Protein AF-A0A3N5TAU7-F1 (afdb_monomer_lite)

Foldseek 3Di:
DDPVVVVVCVVLVLDDFDADPVPRDTDDDPVRVVSVVVVVVVVVVVQDSQLSVQLVVCVVVVNPPCSVVSQQDDDPPDPDDDPSSNVVVVVVVVVVVVVVVVVVVVVVVVVVVVVVVD

Secondary stru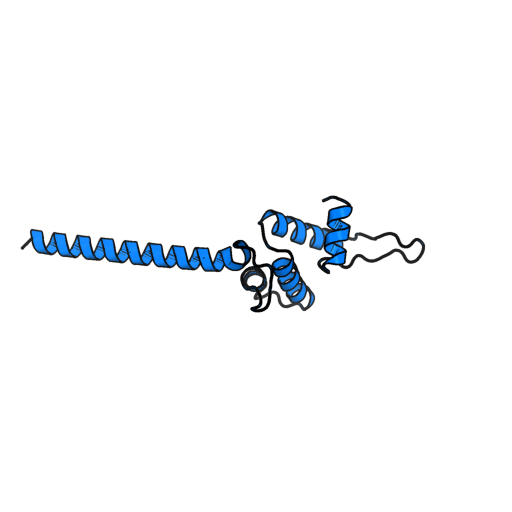cture (DSSP, 8-state):
--HHHHHHHHHTTS----B-TTT-PBP--HHHHHHHHHHHHHHHTT--HHHHHHHHHHHHTT--TTHHHHHH---TT-S---GGGGHHHHHHHHHHHHHHHHHHHHHHHHHHHHHH--

pLDDT: mean 86.2, std 11.36, range [50.22, 96.19]

Structure (mmCIF, N/CA/C/O backbone):
data_AF-A0A3N5TAU7-F1
#
_entry.id   AF-A0A3N5TAU7-F1
#
loop_
_atom_site.group_PDB
_atom_site.id
_atom_site.type_symbol
_atom_site.label_atom_id
_atom_site.label_alt_id
_atom_site.label_comp_id
_atom_site.label_asym_id
_atom_site.label_entity_id
_atom_site.label_seq_id
_atom_site.pdbx_PDB_ins_code
_atom_site.Cartn_x
_atom_site.Cartn_y
_atom_site.Cartn_z
_atom_site.occupancy
_atom_site.B_iso_or_equiv
_atom_site.auth_seq_id
_atom_site.auth_comp_id
_atom_site.auth_asym_id
_atom_site.auth_atom_id
_atom_site.pdbx_PDB_model_num
ATOM 1 N N . VAL A 1 1 ? 6.819 13.765 -5.208 1.00 82.31 1 VAL A N 1
ATOM 2 C CA . VAL A 1 1 ? 7.669 12.559 -5.268 1.00 82.31 1 VAL A CA 1
ATOM 3 C C . VAL A 1 1 ? 9.022 13.017 -5.749 1.00 82.31 1 VAL A C 1
ATOM 5 O O . VAL A 1 1 ? 9.073 13.601 -6.824 1.00 82.31 1 VAL A O 1
ATOM 8 N N . SER A 1 2 ? 10.051 12.886 -4.918 1.00 90.38 2 SER A N 1
ATOM 9 C CA . SER A 1 2 ? 11.426 13.242 -5.278 1.00 90.38 2 SER A CA 1
ATOM 10 C C . SER A 1 2 ? 12.130 12.085 -5.994 1.00 90.38 2 SER A C 1
ATOM 12 O O . SER A 1 2 ? 11.665 10.945 -5.964 1.00 90.38 2 SER A O 1
ATOM 14 N N . ILE A 1 3 ? 13.280 12.369 -6.610 1.00 89.56 3 ILE A N 1
ATOM 15 C CA . ILE A 1 3 ? 14.135 11.347 -7.237 1.00 89.56 3 ILE A CA 1
ATOM 16 C C . ILE A 1 3 ? 14.598 10.312 -6.203 1.00 89.56 3 ILE A C 1
ATOM 18 O O . ILE A 1 3 ? 14.603 9.117 -6.492 1.00 89.56 3 ILE A O 1
ATOM 22 N N . ASP A 1 4 ? 14.932 10.746 -4.988 1.00 90.50 4 ASP A N 1
ATOM 23 C CA . ASP A 1 4 ? 15.345 9.833 -3.920 1.00 90.50 4 ASP A CA 1
ATOM 24 C C . ASP A 1 4 ? 14.198 8.939 -3.448 1.00 90.50 4 ASP A C 1
ATOM 26 O O . ASP A 1 4 ? 14.426 7.769 -3.153 1.00 90.50 4 ASP A O 1
ATOM 30 N N . GLN A 1 5 ? 12.955 9.435 -3.464 1.00 90.12 5 GLN A N 1
ATOM 31 C CA . GLN A 1 5 ? 11.783 8.595 -3.207 1.00 90.12 5 GLN A CA 1
ATOM 32 C C . GLN A 1 5 ? 11.619 7.519 -4.282 1.00 90.12 5 GLN A C 1
ATOM 34 O O . GLN A 1 5 ? 11.411 6.363 -3.934 1.00 90.12 5 GLN A O 1
ATOM 39 N N . LEU A 1 6 ? 11.779 7.863 -5.565 1.00 91.50 6 LEU A N 1
ATOM 40 C CA . LEU A 1 6 ? 11.719 6.884 -6.660 1.00 91.50 6 LEU A CA 1
ATOM 41 C C . LEU A 1 6 ? 12.813 5.821 -6.524 1.00 91.50 6 LEU A C 1
ATOM 43 O O . LEU A 1 6 ? 12.533 4.630 -6.605 1.00 91.50 6 LEU A O 1
ATOM 47 N N . ARG A 1 7 ? 14.050 6.241 -6.235 1.00 88.81 7 ARG A N 1
ATOM 48 C CA . ARG A 1 7 ? 15.170 5.323 -5.978 1.00 88.81 7 ARG A CA 1
ATOM 49 C C . ARG A 1 7 ? 14.906 4.421 -4.776 1.00 88.81 7 ARG A C 1
ATOM 51 O O . ARG A 1 7 ? 15.247 3.245 -4.818 1.00 88.81 7 ARG A O 1
ATOM 58 N N . ASN A 1 8 ? 14.321 4.962 -3.710 1.00 89.75 8 ASN A N 1
ATOM 59 C CA . ASN A 1 8 ? 13.947 4.177 -2.542 1.00 89.75 8 ASN A CA 1
ATOM 60 C C . ASN A 1 8 ? 12.862 3.148 -2.881 1.00 89.75 8 ASN A C 1
ATOM 62 O O . ASN A 1 8 ? 12.938 2.013 -2.430 1.00 89.75 8 ASN A O 1
ATOM 66 N N . TRP A 1 9 ? 11.866 3.520 -3.682 1.00 92.81 9 TRP A N 1
ATOM 67 C CA . TRP A 1 9 ? 10.789 2.611 -4.076 1.00 92.81 9 TRP A CA 1
ATOM 68 C C . TRP A 1 9 ? 11.279 1.484 -4.983 1.00 92.81 9 TRP A C 1
ATOM 70 O O . TRP A 1 9 ? 10.899 0.341 -4.755 1.00 92.81 9 TRP A O 1
ATOM 80 N N . GLU A 1 10 ? 12.185 1.770 -5.919 1.00 90.81 10 GLU A N 1
ATOM 81 C CA . GLU A 1 10 ? 12.857 0.731 -6.712 1.00 90.81 10 GLU A CA 1
ATOM 82 C C . GLU A 1 10 ? 13.706 -0.203 -5.843 1.00 90.81 10 GLU A C 1
ATOM 84 O O . GLU A 1 10 ? 13.621 -1.416 -5.982 1.00 90.81 10 GLU A O 1
ATOM 89 N N . ARG A 1 11 ? 14.497 0.337 -4.902 1.00 89.25 11 ARG A N 1
ATOM 90 C CA . ARG A 1 11 ? 15.329 -0.482 -3.995 1.00 89.25 11 ARG A CA 1
ATOM 91 C C . ARG A 1 11 ? 14.518 -1.431 -3.114 1.00 89.25 11 ARG A C 1
ATOM 93 O O . ARG A 1 11 ? 15.025 -2.478 -2.741 1.00 89.25 11 ARG A O 1
ATOM 100 N N . ASN A 1 12 ? 13.294 -1.044 -2.772 1.00 87.81 12 ASN A N 1
ATOM 101 C CA . ASN A 1 12 ? 12.370 -1.837 -1.964 1.00 87.81 12 ASN A CA 1
ATOM 102 C C . ASN A 1 12 ? 11.381 -2.643 -2.828 1.00 87.81 12 ASN A C 1
ATOM 104 O O . ASN A 1 12 ? 10.345 -3.068 -2.326 1.00 87.81 12 ASN A O 1
ATOM 108 N N . ASN A 1 13 ? 11.666 -2.818 -4.125 1.00 90.06 13 ASN A N 1
ATOM 109 C CA . ASN A 1 13 ? 10.874 -3.612 -5.071 1.00 90.06 13 ASN A CA 1
ATOM 110 C C . ASN A 1 13 ? 9.406 -3.176 -5.232 1.00 90.06 13 ASN A C 1
ATOM 112 O O . ASN A 1 13 ? 8.580 -3.936 -5.727 1.00 90.06 13 ASN A O 1
ATOM 116 N N . LEU A 1 14 ? 9.057 -1.937 -4.870 1.00 92.94 14 LEU A N 1
ATOM 117 C CA . LEU A 1 14 ? 7.704 -1.432 -5.120 1.00 92.94 14 LEU A CA 1
ATOM 118 C C . LEU A 1 14 ? 7.477 -1.063 -6.579 1.00 92.94 14 LEU A C 1
ATOM 120 O O . LEU A 1 14 ? 6.333 -0.961 -7.003 1.00 92.94 14 LEU A O 1
ATOM 124 N N . LEU A 1 15 ? 8.534 -0.801 -7.339 1.00 93.19 15 LEU A N 1
ATOM 125 C CA . LEU A 1 15 ? 8.455 -0.414 -8.738 1.00 93.19 15 LEU A CA 1
ATOM 126 C C . LEU A 1 15 ? 9.648 -1.000 -9.476 1.00 93.19 15 LEU A C 1
ATOM 128 O O . LEU A 1 15 ? 10.788 -0.768 -9.080 1.00 93.19 15 LEU A O 1
ATOM 132 N N . GLU A 1 16 ? 9.376 -1.688 -10.574 1.00 90.81 16 GLU A N 1
ATOM 133 C CA . GLU A 1 16 ? 10.384 -2.027 -11.564 1.00 90.81 16 GLU A CA 1
ATOM 134 C C . GLU A 1 16 ? 10.214 -1.072 -12.743 1.00 90.81 16 GLU A C 1
ATOM 136 O O . GLU A 1 16 ? 9.180 -1.070 -13.405 1.00 90.81 16 GLU A O 1
ATOM 141 N N . THR A 1 17 ? 11.196 -0.193 -12.950 1.00 90.50 17 THR A N 1
ATOM 142 C CA . THR A 1 17 ? 11.136 0.803 -14.023 1.00 90.50 17 THR A CA 1
ATOM 143 C C . THR A 1 17 ? 11.931 0.302 -15.229 1.00 90.50 17 THR A C 1
ATOM 145 O O . THR A 1 17 ? 13.146 0.094 -15.091 1.00 90.50 17 THR A O 1
ATOM 148 N N . PRO A 1 18 ? 11.311 0.171 -16.416 1.00 92.31 18 PRO A N 1
ATOM 149 C CA . PRO A 1 18 ? 12.028 -0.146 -17.643 1.00 92.31 18 PRO A CA 1
ATOM 150 C C . PRO A 1 18 ? 13.146 0.863 -17.913 1.00 92.31 18 PRO A C 1
ATOM 152 O O . PRO A 1 18 ? 13.067 2.039 -17.538 1.00 92.31 18 PRO A O 1
ATOM 155 N N . ARG A 1 19 ? 14.207 0.414 -18.583 1.00 93.69 19 ARG A N 1
ATOM 156 C CA . ARG A 1 19 ? 15.331 1.276 -18.958 1.00 93.69 19 ARG A CA 1
ATOM 157 C C . ARG A 1 19 ? 15.522 1.299 -20.457 1.00 93.69 19 ARG A C 1
ATOM 159 O O . ARG A 1 19 ? 15.421 0.269 -21.116 1.00 93.69 19 ARG A O 1
ATOM 166 N N . ASP A 1 20 ? 15.833 2.479 -20.970 1.00 93.12 20 ASP A N 1
ATOM 167 C CA . ASP A 1 20 ? 16.219 2.653 -22.361 1.00 93.12 20 ASP A CA 1
ATOM 168 C C . ASP A 1 20 ? 17.544 1.906 -22.611 1.00 93.12 20 ASP A C 1
ATOM 170 O O . ASP A 1 20 ? 18.543 2.199 -21.947 1.00 93.12 20 ASP A O 1
ATOM 174 N N . PRO A 1 21 ? 17.587 0.941 -23.546 1.00 93.56 21 PRO A N 1
ATOM 175 C CA . PRO A 1 21 ? 18.790 0.157 -23.809 1.00 93.56 21 PRO A CA 1
ATOM 176 C C . PRO A 1 21 ? 19.932 0.982 -24.423 1.00 93.56 21 PRO A C 1
ATOM 178 O O . PRO A 1 21 ? 21.080 0.548 -24.374 1.00 93.56 21 PRO A O 1
ATOM 181 N N . SER A 1 22 ? 19.649 2.160 -24.989 1.00 94.94 22 SER A N 1
ATOM 182 C CA . SER A 1 22 ? 20.649 3.016 -25.639 1.00 94.94 22 SER A CA 1
ATOM 183 C C . SER A 1 22 ? 21.454 3.876 -24.661 1.00 94.94 22 SER A C 1
ATOM 185 O O . SER A 1 22 ? 22.630 4.144 -24.898 1.00 94.94 22 SER A O 1
ATOM 187 N N . ASN A 1 23 ? 20.836 4.319 -23.563 1.00 94.25 23 ASN A N 1
ATOM 188 C CA . ASN A 1 23 ? 21.427 5.292 -22.634 1.00 94.25 23 ASN A CA 1
ATOM 189 C C . ASN A 1 23 ? 21.243 4.927 -21.146 1.00 94.25 23 ASN A C 1
ATOM 191 O O . ASN A 1 23 ? 21.818 5.578 -20.274 1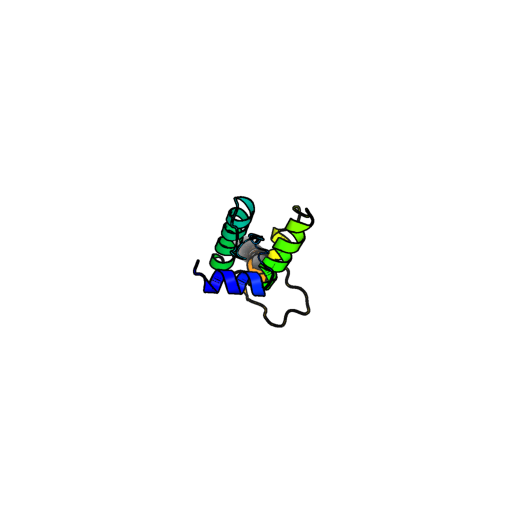.00 94.25 23 ASN A O 1
ATOM 195 N N . GLY A 1 24 ? 20.467 3.886 -20.836 1.00 91.94 24 GLY A N 1
ATOM 196 C CA . GLY A 1 24 ? 20.242 3.386 -19.481 1.00 91.94 24 GLY A CA 1
ATOM 197 C C . GLY A 1 24 ? 19.323 4.248 -18.608 1.00 91.94 24 GLY A C 1
ATOM 198 O O . GLY A 1 24 ? 19.191 3.954 -17.412 1.00 91.94 24 GLY A O 1
ATOM 199 N N . TYR A 1 25 ? 18.696 5.297 -19.154 1.00 91.94 25 TYR A N 1
ATOM 200 C CA . TYR A 1 25 ? 17.737 6.119 -18.418 1.00 91.94 25 TYR A CA 1
ATOM 201 C C . TYR A 1 25 ? 16.439 5.360 -18.143 1.00 91.94 25 TYR A C 1
ATOM 203 O O . TYR A 1 25 ? 16.036 4.466 -18.882 1.00 91.94 25 TYR A O 1
ATOM 211 N N . ARG A 1 26 ? 15.779 5.736 -17.045 1.00 91.56 26 ARG A N 1
ATOM 212 C CA . ARG A 1 26 ? 14.473 5.199 -16.651 1.00 91.56 26 ARG A CA 1
ATOM 213 C C . ARG A 1 26 ? 13.389 5.691 -17.602 1.00 91.56 26 ARG A C 1
ATOM 215 O O . ARG A 1 26 ? 13.298 6.894 -17.847 1.00 91.56 26 ARG A O 1
ATOM 222 N N . LEU A 1 27 ? 12.549 4.775 -18.057 1.00 93.31 27 LEU A N 1
ATOM 223 C CA . LEU A 1 27 ? 11.373 5.050 -18.868 1.00 93.31 27 LEU A CA 1
ATOM 224 C C . LEU A 1 27 ? 10.129 4.936 -17.989 1.00 93.31 27 LEU A C 1
ATOM 226 O O . LEU A 1 27 ? 9.919 3.921 -17.338 1.00 93.31 27 LEU A O 1
ATOM 230 N N . TYR A 1 28 ? 9.314 5.988 -17.971 1.00 91.81 28 TYR A N 1
ATOM 231 C CA . TYR A 1 28 ? 8.042 5.999 -17.254 1.00 91.81 28 TYR A CA 1
ATOM 232 C C . TYR A 1 28 ? 6.908 6.107 -18.267 1.00 91.81 28 TYR A C 1
ATOM 234 O O . TYR A 1 28 ? 6.659 7.186 -18.812 1.00 91.81 28 TYR A O 1
ATOM 242 N N . GLY A 1 29 ? 6.249 4.986 -18.531 1.00 93.62 29 GLY A N 1
ATOM 243 C CA . GLY A 1 29 ? 5.029 4.909 -19.313 1.00 93.62 29 GLY A CA 1
ATOM 244 C C . GLY A 1 29 ? 3.774 5.055 -18.444 1.00 93.62 29 GLY A C 1
ATOM 245 O O . GLY A 1 29 ? 3.850 5.325 -17.240 1.00 93.62 29 GLY A O 1
ATOM 246 N N . PRO A 1 30 ? 2.584 4.910 -19.051 1.00 95.38 30 PRO A N 1
ATOM 247 C CA . PRO A 1 30 ? 1.311 5.002 -18.339 1.00 95.38 30 PRO A CA 1
ATOM 248 C C . PRO A 1 30 ? 1.200 4.040 -17.148 1.00 95.38 30 PRO A C 1
ATOM 250 O O . PRO A 1 30 ? 0.682 4.441 -16.103 1.00 95.38 30 PRO A O 1
ATOM 253 N N . ASP A 1 31 ? 1.731 2.824 -17.277 1.00 92.81 31 ASP A N 1
ATOM 254 C CA . ASP A 1 31 ? 1.652 1.783 -16.248 1.00 92.81 31 ASP A CA 1
ATOM 255 C C . ASP A 1 31 ? 2.526 2.128 -15.037 1.00 92.81 31 ASP A C 1
ATOM 257 O O . ASP A 1 31 ? 2.048 2.106 -13.896 1.00 92.81 31 ASP A O 1
ATOM 261 N N . GLU A 1 32 ? 3.766 2.577 -15.262 1.00 93.75 32 GLU A N 1
ATOM 262 C CA . GLU A 1 32 ? 4.644 3.030 -14.180 1.00 93.75 32 GLU A CA 1
ATOM 263 C C . GLU A 1 32 ? 4.057 4.259 -13.481 1.00 93.75 32 GLU A C 1
ATOM 265 O O . GLU A 1 32 ? 4.068 4.345 -12.251 1.00 93.75 32 GLU A O 1
ATOM 270 N N . ILE A 1 33 ? 3.491 5.209 -14.236 1.00 94.88 33 ILE A N 1
ATOM 271 C CA . ILE A 1 33 ? 2.818 6.382 -13.660 1.00 94.88 33 ILE A CA 1
ATOM 272 C C . ILE A 1 33 ? 1.589 5.966 -12.838 1.00 94.88 33 ILE A C 1
ATOM 274 O O . ILE A 1 33 ? 1.366 6.516 -11.753 1.00 94.88 33 ILE A O 1
ATOM 278 N N . GLY A 1 34 ? 0.805 4.997 -13.311 1.00 95.00 34 GLY A N 1
ATOM 279 C CA . GLY A 1 34 ? -0.325 4.422 -12.583 1.00 95.00 34 GLY A CA 1
ATOM 280 C C . GLY A 1 34 ? 0.110 3.815 -11.251 1.00 95.00 34 GLY A C 1
ATOM 281 O O . GLY A 1 34 ? -0.383 4.218 -10.191 1.00 95.00 34 GLY A O 1
ATOM 282 N N . ARG A 1 35 ? 1.113 2.935 -11.283 1.00 95.38 35 ARG A N 1
ATOM 283 C CA . ARG A 1 35 ? 1.690 2.301 -10.089 1.00 95.38 35 ARG A CA 1
ATOM 284 C C . ARG A 1 35 ? 2.263 3.327 -9.109 1.00 95.38 35 ARG A C 1
ATOM 286 O O . ARG A 1 35 ? 1.971 3.280 -7.913 1.00 95.38 35 ARG A O 1
ATOM 293 N N . LEU A 1 36 ? 2.984 4.334 -9.606 1.00 95.25 36 LEU A N 1
ATOM 294 C CA . LEU A 1 36 ? 3.517 5.440 -8.801 1.00 95.25 36 LEU A CA 1
ATOM 295 C C . LEU A 1 36 ? 2.424 6.247 -8.088 1.00 95.25 36 LEU A C 1
ATOM 297 O O . LEU A 1 36 ? 2.648 6.737 -6.976 1.00 95.25 36 LEU A O 1
ATOM 301 N N . ARG A 1 37 ? 1.248 6.417 -8.706 1.00 95.69 37 ARG A N 1
ATOM 302 C CA . ARG A 1 37 ? 0.100 7.079 -8.064 1.00 95.69 37 ARG A CA 1
ATOM 303 C C . ARG A 1 37 ? -0.453 6.239 -6.917 1.00 95.69 37 ARG A C 1
ATOM 305 O O . ARG A 1 37 ? -0.711 6.808 -5.857 1.00 95.69 37 ARG A O 1
ATOM 312 N N . VAL A 1 38 ? -0.573 4.924 -7.103 1.00 95.00 38 VAL A N 1
ATOM 313 C CA . VAL A 1 38 ? -1.031 3.988 -6.062 1.00 95.00 38 VAL A CA 1
ATOM 314 C C . VAL A 1 38 ? -0.075 3.995 -4.869 1.00 95.00 38 VAL A C 1
ATOM 316 O O . VAL A 1 38 ? -0.506 4.279 -3.752 1.00 95.00 38 VAL A O 1
ATOM 319 N N . ILE A 1 39 ? 1.230 3.809 -5.102 1.00 94.81 39 ILE A N 1
ATOM 320 C CA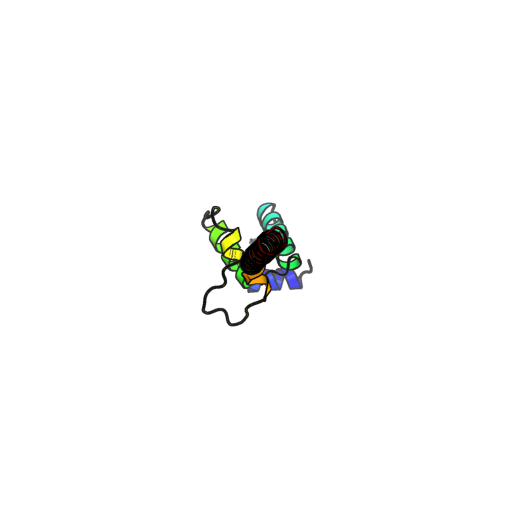 . ILE A 1 39 ? 2.255 3.842 -4.042 1.00 94.81 39 ILE A CA 1
ATOM 321 C C . ILE A 1 39 ? 2.200 5.170 -3.282 1.00 94.81 39 ILE A C 1
ATOM 323 O O . ILE A 1 39 ? 2.138 5.199 -2.053 1.00 94.81 39 ILE A O 1
ATOM 327 N N . ARG A 1 40 ? 2.165 6.296 -4.009 1.00 94.56 40 ARG A N 1
ATOM 328 C CA . ARG A 1 40 ? 2.090 7.631 -3.399 1.00 94.56 40 ARG A CA 1
ATOM 329 C C . ARG A 1 40 ? 0.855 7.784 -2.511 1.00 94.56 40 ARG A C 1
ATOM 331 O O . ARG A 1 40 ? 0.963 8.393 -1.448 1.00 94.56 40 ARG A O 1
ATOM 338 N N . MET A 1 41 ? -0.303 7.306 -2.960 1.00 95.25 41 MET A N 1
ATOM 339 C CA . MET A 1 41 ? -1.549 7.392 -2.202 1.00 95.25 41 MET A CA 1
ATOM 340 C C . MET A 1 41 ? -1.448 6.592 -0.901 1.00 95.25 41 MET A C 1
ATOM 342 O O . MET A 1 41 ? -1.712 7.145 0.162 1.00 95.25 41 MET A O 1
ATOM 346 N N . LEU A 1 42 ? -0.983 5.345 -0.969 1.00 92.06 42 LEU A N 1
ATOM 347 C CA . LEU A 1 42 ? -0.901 4.459 0.193 1.00 92.06 42 LEU A CA 1
ATOM 348 C C . LEU A 1 42 ? 0.113 4.943 1.235 1.00 92.06 42 LEU A C 1
ATOM 350 O O . LEU A 1 42 ? -0.199 4.970 2.423 1.00 92.06 42 LEU A O 1
ATOM 354 N N . ILE A 1 43 ? 1.278 5.439 0.804 1.00 90.12 43 ILE A N 1
ATOM 355 C CA . ILE A 1 43 ? 2.258 6.037 1.727 1.00 90.12 43 ILE A CA 1
ATOM 356 C C . ILE A 1 43 ? 1.664 7.264 2.434 1.00 90.12 43 ILE A C 1
ATOM 358 O O . ILE A 1 43 ? 1.882 7.470 3.628 1.00 90.12 43 ILE A O 1
ATOM 362 N N . ARG A 1 44 ? 0.881 8.093 1.727 1.00 90.62 44 ARG A N 1
ATOM 363 C CA . ARG A 1 44 ? 0.194 9.244 2.343 1.00 90.62 44 ARG A CA 1
ATOM 364 C C . ARG A 1 44 ? -0.895 8.821 3.324 1.00 90.62 44 ARG A C 1
ATOM 366 O O . ARG A 1 44 ? -1.123 9.536 4.296 1.00 90.62 44 ARG A O 1
ATOM 373 N N . SER A 1 45 ? -1.505 7.665 3.093 1.00 87.88 45 SER A N 1
ATOM 374 C CA . SER A 1 45 ? -2.418 6.995 4.020 1.00 87.88 45 SER A CA 1
ATOM 375 C C . SER A 1 45 ? -1.699 6.239 5.143 1.00 87.88 45 SER A C 1
ATOM 377 O O . SER A 1 45 ? -2.356 5.526 5.890 1.00 87.88 45 SER A O 1
ATOM 379 N N . ARG A 1 46 ? -0.379 6.433 5.299 1.00 86.56 46 ARG A N 1
ATOM 380 C CA . ARG A 1 46 ? 0.452 5.880 6.380 1.00 86.56 46 ARG A CA 1
ATOM 381 C C . ARG A 1 46 ? 0.599 4.354 6.362 1.00 86.56 46 ARG A C 1
ATOM 383 O O . ARG A 1 46 ? 1.037 3.809 7.366 1.00 86.56 46 ARG A O 1
ATOM 390 N N . TYR A 1 47 ? 0.303 3.670 5.258 1.00 86.94 47 TYR A N 1
ATOM 391 C CA . TYR A 1 47 ? 0.648 2.249 5.130 1.00 86.94 47 TYR A CA 1
ATOM 392 C C . TYR A 1 47 ? 2.166 2.060 5.095 1.00 86.94 47 TYR A C 1
ATOM 394 O O . TYR A 1 47 ? 2.882 2.895 4.521 1.00 86.94 47 TYR A O 1
ATOM 402 N N . SER A 1 48 ? 2.654 0.970 5.688 1.00 86.44 48 SER A N 1
ATOM 403 C CA . SER A 1 48 ? 4.072 0.632 5.623 1.00 86.44 48 SER A CA 1
ATOM 404 C C . SER A 1 48 ? 4.485 0.203 4.215 1.00 86.44 48 SER A C 1
ATOM 406 O O . SER A 1 48 ? 3.674 -0.185 3.370 1.00 86.44 48 SER A O 1
ATOM 408 N N . MET A 1 49 ? 5.789 0.275 3.952 1.00 87.75 49 MET A N 1
ATOM 409 C CA . MET A 1 49 ? 6.362 -0.162 2.680 1.00 87.75 49 MET A CA 1
ATOM 410 C C . MET A 1 49 ? 6.083 -1.647 2.414 1.00 87.75 49 MET A C 1
ATOM 412 O O . MET A 1 49 ? 5.819 -2.021 1.274 1.00 87.75 49 MET A O 1
ATOM 416 N N . MET A 1 50 ? 6.098 -2.465 3.470 1.00 86.81 50 MET A N 1
ATOM 417 C CA . MET A 1 50 ? 5.850 -3.904 3.404 1.00 86.81 50 MET A CA 1
ATOM 418 C C . MET A 1 50 ? 4.398 -4.198 3.033 1.00 86.81 50 MET A C 1
ATOM 420 O O . MET A 1 50 ? 4.155 -4.943 2.087 1.00 86.81 50 MET A O 1
ATOM 424 N N . SER A 1 51 ? 3.433 -3.523 3.666 1.00 89.31 51 SER A N 1
ATOM 425 C CA . SER A 1 51 ? 2.011 -3.652 3.318 1.00 89.31 51 SER A CA 1
ATOM 426 C C . SER A 1 51 ? 1.737 -3.289 1.863 1.00 89.31 51 SER A C 1
ATOM 428 O O . SER A 1 51 ? 1.005 -3.988 1.157 1.00 89.31 51 SER A O 1
ATOM 430 N N . ILE A 1 52 ? 2.384 -2.230 1.374 1.00 92.25 52 ILE A N 1
ATOM 431 C CA . ILE A 1 52 ? 2.284 -1.831 -0.031 1.00 92.25 52 ILE A CA 1
ATOM 432 C C . ILE A 1 52 ? 2.922 -2.888 -0.942 1.00 92.25 52 ILE A C 1
ATOM 434 O O . ILE A 1 52 ? 2.315 -3.241 -1.950 1.00 92.25 52 ILE A O 1
ATOM 438 N N . LEU A 1 53 ? 4.098 -3.422 -0.595 1.00 91.81 53 LEU A N 1
ATOM 439 C CA . LEU A 1 53 ? 4.771 -4.471 -1.368 1.00 91.81 53 LEU A CA 1
ATOM 440 C C . LEU A 1 53 ? 3.916 -5.741 -1.463 1.00 91.81 53 LEU A C 1
ATOM 442 O O . LEU A 1 53 ? 3.724 -6.256 -2.562 1.00 91.81 53 LEU A O 1
ATOM 446 N N . ARG A 1 54 ? 3.359 -6.223 -0.345 1.00 90.50 54 ARG A N 1
ATOM 447 C CA . ARG A 1 54 ? 2.483 -7.408 -0.316 1.00 90.50 54 ARG A CA 1
ATOM 448 C C . ARG A 1 54 ? 1.265 -7.222 -1.212 1.00 90.50 54 ARG A C 1
ATOM 450 O O . ARG A 1 54 ? 0.953 -8.097 -2.020 1.00 90.50 54 ARG A O 1
ATOM 457 N N . MET A 1 55 ? 0.598 -6.073 -1.102 1.00 93.62 55 MET A N 1
ATOM 458 C CA . MET A 1 55 ? -0.559 -5.763 -1.940 1.00 93.62 55 MET A CA 1
ATOM 459 C C . MET A 1 55 ? -0.181 -5.705 -3.423 1.00 93.62 55 MET A C 1
ATOM 461 O O . MET A 1 55 ? -0.860 -6.319 -4.245 1.00 93.62 55 MET A O 1
ATOM 465 N N . LEU A 1 56 ? 0.922 -5.035 -3.768 1.00 94.00 56 LEU A N 1
ATOM 466 C CA . LEU A 1 56 ? 1.389 -4.956 -5.152 1.00 94.00 56 LEU A CA 1
ATOM 467 C C . LEU A 1 56 ? 1.789 -6.327 -5.711 1.00 94.00 56 LEU A C 1
ATOM 469 O O . LEU A 1 56 ? 1.422 -6.631 -6.837 1.00 94.00 56 LEU A O 1
ATOM 473 N N . ASN A 1 57 ? 2.434 -7.192 -4.925 1.00 92.31 57 ASN A N 1
ATOM 474 C CA . ASN A 1 57 ? 2.774 -8.553 -5.350 1.00 92.31 57 ASN A CA 1
ATOM 475 C C . ASN A 1 57 ? 1.530 -9.394 -5.676 1.00 92.31 57 ASN A C 1
ATOM 477 O O . ASN A 1 57 ? 1.553 -10.170 -6.630 1.00 92.31 57 ASN A O 1
ATOM 481 N N . LYS A 1 58 ? 0.440 -9.251 -4.907 1.00 92.94 58 LYS A N 1
ATOM 482 C CA . LYS A 1 58 ? -0.844 -9.897 -5.233 1.00 92.94 58 LYS A CA 1
ATOM 483 C C . LYS A 1 58 ? -1.453 -9.323 -6.508 1.00 92.94 58 LYS A C 1
ATOM 485 O O . LYS A 1 58 ? -1.890 -10.080 -7.373 1.00 92.94 58 LYS A O 1
ATOM 490 N N . LEU A 1 59 ? -1.432 -7.997 -6.646 1.00 93.19 59 LEU A N 1
ATOM 491 C CA . LEU A 1 59 ? -1.917 -7.317 -7.845 1.00 93.19 59 LEU A CA 1
ATOM 492 C C . LEU A 1 59 ? -1.159 -7.782 -9.098 1.00 93.19 59 LEU A C 1
ATOM 494 O O . LEU A 1 59 ? -1.791 -8.087 -10.105 1.00 93.19 59 LEU A O 1
ATOM 498 N N . ASP A 1 60 ? 0.165 -7.911 -9.013 1.00 91.88 60 ASP A N 1
ATOM 499 C CA . ASP A 1 60 ? 1.030 -8.344 -10.117 1.00 91.88 60 ASP A CA 1
ATOM 500 C C . ASP A 1 60 ? 0.778 -9.812 -10.521 1.00 91.88 60 ASP A C 1
ATOM 502 O O . ASP A 1 60 ? 1.018 -10.194 -11.665 1.00 91.88 60 ASP A O 1
ATOM 506 N N . ARG A 1 61 ? 0.227 -10.632 -9.614 1.00 93.56 61 ARG A N 1
ATOM 507 C CA . ARG A 1 61 ? -0.240 -12.007 -9.887 1.00 93.56 61 ARG A CA 1
ATOM 508 C C . ARG A 1 61 ? -1.676 -12.074 -10.420 1.00 93.56 61 ARG A C 1
ATOM 510 O O . ARG A 1 61 ? -2.146 -13.159 -10.750 1.00 93.56 61 ARG A O 1
ATOM 517 N N . GLY A 1 62 ? -2.377 -10.941 -10.498 1.00 92.31 62 GLY A N 1
ATOM 518 C CA . GLY A 1 62 ? -3.788 -10.868 -10.890 1.00 92.31 62 GLY A CA 1
ATOM 519 C C . GLY A 1 62 ? -4.777 -11.207 -9.768 1.00 92.31 62 GLY A C 1
ATOM 520 O O . GLY A 1 62 ? -5.969 -11.346 -10.027 1.00 92.31 62 GLY A O 1
ATOM 521 N N . GLU A 1 63 ? -4.318 -11.322 -8.520 1.00 91.69 63 GLU A N 1
ATOM 522 C CA . GLU A 1 63 ? -5.158 -11.639 -7.360 1.00 91.69 63 GLU A CA 1
ATOM 523 C C . GLU A 1 63 ? -5.820 -10.365 -6.801 1.00 91.69 63 GLU A C 1
ATOM 525 O O . GLU A 1 63 ? -5.339 -9.753 -5.844 1.00 91.69 63 GLU A O 1
ATOM 530 N N . THR A 1 64 ? -6.936 -9.932 -7.395 1.00 89.25 64 THR A N 1
ATOM 531 C CA . THR A 1 64 ? -7.581 -8.653 -7.036 1.00 89.25 64 THR A CA 1
ATOM 532 C C . THR A 1 64 ? -8.578 -8.727 -5.878 1.00 89.25 64 THR A C 1
ATOM 534 O O . THR A 1 64 ? -8.904 -7.698 -5.285 1.00 89.25 64 THR A O 1
ATOM 537 N N . ASP A 1 65 ? -9.043 -9.922 -5.515 1.00 86.44 65 ASP A N 1
ATOM 538 C CA . ASP A 1 65 ? -10.183 -10.095 -4.600 1.00 86.44 65 ASP A CA 1
ATOM 539 C C . ASP A 1 65 ? -9.861 -9.738 -3.138 1.00 86.44 65 ASP A C 1
ATOM 541 O O . ASP A 1 65 ? -10.757 -9.449 -2.347 1.00 86.44 65 ASP A O 1
ATOM 545 N N . GLN A 1 66 ? -8.576 -9.730 -2.763 1.00 85.44 66 GLN A N 1
ATOM 546 C CA . GLN A 1 66 ? -8.124 -9.566 -1.372 1.00 85.44 66 GLN A CA 1
ATOM 547 C C . GLN A 1 66 ? -7.034 -8.496 -1.198 1.00 85.44 66 GLN A C 1
ATOM 549 O O . GLN A 1 66 ? -6.281 -8.518 -0.222 1.00 85.44 66 GLN A O 1
ATOM 554 N N . LEU A 1 67 ? -6.943 -7.521 -2.108 1.00 89.06 67 LEU A N 1
ATOM 555 C CA . LEU A 1 67 ? -5.927 -6.458 -2.025 1.00 89.06 67 LEU A CA 1
ATOM 556 C C . LEU A 1 67 ? -6.052 -5.616 -0.747 1.00 89.06 67 LEU A C 1
ATOM 558 O O . LEU A 1 67 ? -5.045 -5.244 -0.150 1.00 89.06 67 LEU A O 1
ATOM 562 N N . ARG A 1 68 ? -7.284 -5.361 -0.284 1.00 87.44 68 ARG A N 1
ATOM 563 C CA . ARG A 1 68 ? -7.534 -4.654 0.985 1.00 87.44 68 ARG A CA 1
ATOM 564 C C . ARG A 1 68 ? -6.988 -5.432 2.180 1.00 87.44 68 ARG A C 1
ATOM 566 O O . ARG A 1 68 ? -6.424 -4.828 3.079 1.00 87.44 68 ARG A O 1
ATOM 573 N N . GLN A 1 69 ? -7.140 -6.754 2.173 1.00 86.12 69 GLN A N 1
ATOM 574 C CA . GLN A 1 69 ? -6.633 -7.606 3.245 1.00 86.12 69 GLN A CA 1
ATOM 575 C C . GLN A 1 69 ? -5.104 -7.665 3.228 1.00 86.12 69 GLN A C 1
ATOM 577 O O . GLN A 1 69 ? -4.484 -7.617 4.278 1.00 86.12 69 GLN A O 1
ATOM 582 N N . ALA A 1 70 ? -4.478 -7.662 2.048 1.00 86.81 70 ALA A N 1
ATOM 583 C CA . ALA A 1 70 ? -3.019 -7.607 1.947 1.00 86.81 70 ALA A CA 1
ATOM 584 C C . ALA A 1 70 ? -2.412 -6.339 2.585 1.00 86.81 70 ALA A C 1
ATOM 586 O O . ALA A 1 70 ? -1.306 -6.398 3.120 1.00 86.81 70 ALA A O 1
ATOM 587 N N . LEU A 1 71 ? -3.144 -5.217 2.564 1.00 87.12 71 LEU A N 1
ATOM 588 C CA . LEU A 1 71 ? -2.746 -3.976 3.241 1.00 87.12 71 LEU A CA 1
ATOM 589 C C . LEU A 1 71 ? -2.922 -4.019 4.766 1.00 87.12 71 LEU A C 1
ATOM 591 O O . LEU A 1 71 ? -2.250 -3.257 5.451 1.00 87.12 71 LEU A O 1
ATOM 595 N N . ASP A 1 72 ? -3.826 -4.863 5.269 1.00 83.25 72 ASP A N 1
ATOM 596 C CA . ASP A 1 72 ? -4.275 -4.899 6.674 1.00 83.25 72 ASP A CA 1
ATOM 597 C C . ASP A 1 72 ? -3.793 -6.147 7.443 1.00 83.25 72 ASP A C 1
ATOM 599 O O . ASP A 1 72 ? -4.137 -6.377 8.601 1.00 83.25 72 ASP A O 1
ATOM 603 N N . THR A 1 73 ? -3.054 -7.025 6.765 1.00 76.25 73 THR A N 1
ATOM 604 C CA . THR A 1 73 ? -2.531 -8.274 7.323 1.00 76.25 73 THR A CA 1
ATOM 605 C C . THR A 1 73 ? -1.018 -8.323 7.095 1.00 76.25 73 THR A C 1
ATOM 607 O O . THR A 1 73 ? -0.580 -8.718 6.008 1.00 76.25 73 THR A O 1
ATOM 610 N N . PRO A 1 74 ? -0.207 -7.863 8.062 1.00 69.31 74 PRO A N 1
ATOM 611 C CA . PRO A 1 74 ? 1.225 -8.109 8.083 1.00 69.31 74 PRO A CA 1
ATOM 612 C C . PRO A 1 74 ? 1.510 -9.597 8.271 1.00 69.31 74 PRO A C 1
ATOM 614 O O . PRO A 1 74 ? 0.760 -10.320 8.931 1.00 69.31 74 PRO A O 1
ATOM 617 N N . GLU A 1 75 ? 2.583 -10.066 7.642 1.00 65.88 75 GLU A N 1
ATOM 618 C CA . GLU A 1 75 ? 3.077 -11.423 7.857 1.00 65.88 75 GLU A CA 1
ATOM 619 C C . GLU A 1 75 ? 3.720 -11.514 9.249 1.00 65.88 75 GLU A C 1
ATOM 621 O O . GLU A 1 75 ? 4.276 -10.539 9.754 1.00 65.88 75 GLU A O 1
ATOM 626 N N . SER A 1 76 ? 3.637 -12.681 9.897 1.00 58.22 76 SER A N 1
ATOM 627 C CA . SER A 1 76 ? 4.038 -12.861 11.303 1.00 58.22 76 SER A CA 1
ATOM 628 C C . SER A 1 76 ? 5.530 -12.633 11.588 1.00 58.22 76 SER A C 1
ATOM 630 O O . SER A 1 76 ? 5.923 -12.639 12.750 1.00 58.22 76 SER A O 1
ATOM 632 N N . GLU A 1 77 ? 6.355 -12.463 10.552 1.00 56.53 77 GLU A N 1
ATOM 633 C CA . GLU A 1 77 ? 7.813 -12.293 10.631 1.00 56.53 77 GLU A CA 1
ATOM 634 C C . GLU A 1 77 ? 8.279 -10.855 10.312 1.00 56.53 77 GLU A C 1
ATOM 636 O O . GLU A 1 77 ? 9.474 -10.609 10.162 1.00 56.53 77 GLU A O 1
ATOM 641 N N . GLU A 1 78 ? 7.372 -9.876 10.193 1.00 60.78 78 GLU A N 1
ATOM 642 C CA . GLU A 1 78 ? 7.760 -8.492 9.892 1.00 60.78 78 GLU A CA 1
ATOM 643 C C . GLU A 1 78 ? 8.284 -7.740 11.129 1.00 60.78 78 GLU A C 1
ATOM 645 O O . GLU A 1 78 ? 7.522 -7.292 11.983 1.00 60.78 78 GLU A O 1
ATOM 650 N N . ASP A 1 79 ? 9.603 -7.519 11.181 1.00 51.06 79 ASP A N 1
ATOM 651 C CA . ASP A 1 79 ? 10.306 -6.795 12.259 1.00 51.06 79 ASP 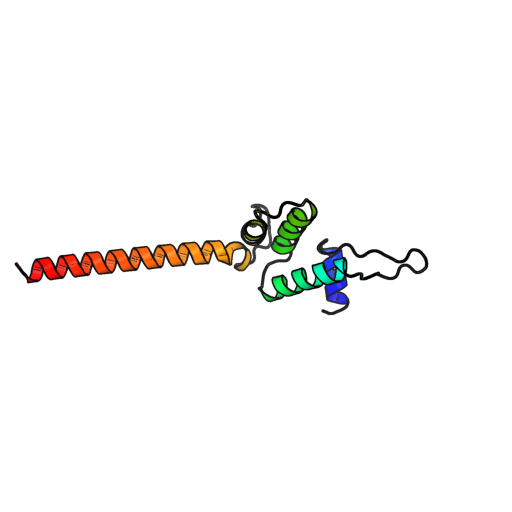A CA 1
ATOM 652 C C . ASP A 1 79 ? 9.896 -5.309 12.416 1.00 51.06 79 ASP A C 1
ATOM 654 O O . ASP A 1 79 ? 10.246 -4.658 13.403 1.00 51.06 79 ASP A O 1
ATOM 658 N N . ALA A 1 80 ? 9.169 -4.740 11.445 1.00 54.38 80 ALA A N 1
ATOM 659 C CA . ALA A 1 80 ? 8.786 -3.327 11.401 1.00 54.38 80 ALA A CA 1
ATOM 660 C C . ALA A 1 80 ? 7.281 -3.146 11.134 1.00 54.38 80 ALA A C 1
ATOM 662 O O . ALA A 1 80 ? 6.870 -2.702 10.062 1.00 54.38 80 ALA A O 1
ATOM 663 N N . LEU A 1 81 ? 6.467 -3.466 12.138 1.00 55.12 81 LEU A N 1
ATOM 664 C CA . LEU A 1 81 ? 5.019 -3.246 12.134 1.00 55.12 81 LEU A CA 1
ATOM 665 C C . LEU A 1 81 ? 4.697 -1.761 12.358 1.00 55.12 81 LEU A C 1
ATOM 667 O O . LEU A 1 81 ? 5.037 -1.192 13.401 1.00 55.12 81 LEU A O 1
ATOM 671 N N . TYR A 1 82 ? 4.000 -1.121 11.417 1.00 61.69 82 TYR A N 1
ATOM 672 C CA . TYR A 1 82 ? 3.341 0.156 11.695 1.00 61.69 82 TYR A CA 1
ATOM 673 C C . TYR A 1 82 ? 1.931 -0.111 12.236 1.00 61.69 82 TYR A C 1
ATOM 675 O O . TYR A 1 82 ? 1.226 -0.979 11.741 1.00 61.69 82 TYR A O 1
ATOM 683 N N . VAL A 1 83 ? 1.475 0.679 13.219 1.00 58.50 83 VAL A N 1
ATOM 684 C CA . VAL A 1 83 ? 0.113 0.577 13.808 1.00 58.50 83 VAL A CA 1
ATOM 685 C C . VAL A 1 83 ? -0.993 0.604 12.740 1.00 58.50 83 VA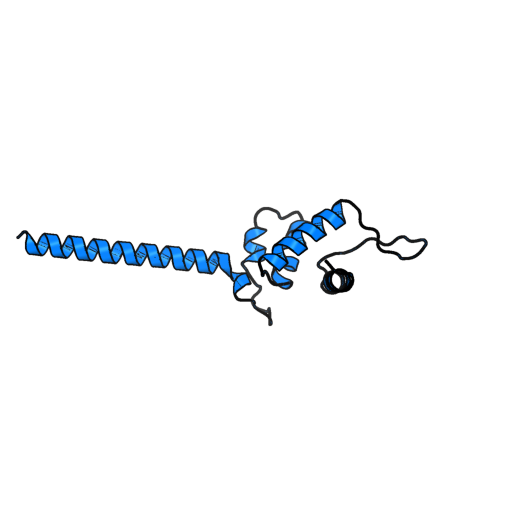L A C 1
ATOM 687 O O . VAL A 1 83 ? -2.073 0.052 12.917 1.00 58.50 83 VAL A O 1
ATOM 690 N N . THR A 1 84 ? -0.722 1.250 11.611 1.00 62.31 84 THR A N 1
ATOM 691 C CA . THR A 1 84 ? -1.629 1.376 10.471 1.00 62.31 84 THR A CA 1
ATOM 692 C C . THR A 1 84 ? -1.739 0.125 9.604 1.00 62.31 84 THR A C 1
ATOM 694 O O . THR A 1 84 ? -2.670 0.047 8.808 1.00 62.31 84 THR A O 1
ATOM 697 N N . ASP A 1 85 ? -0.856 -0.858 9.774 1.00 69.50 85 ASP A N 1
ATOM 698 C CA . ASP A 1 85 ? -0.894 -2.128 9.039 1.00 69.50 85 ASP A CA 1
ATOM 699 C C . ASP A 1 85 ? -2.015 -3.063 9.527 1.00 69.50 85 ASP A C 1
ATOM 701 O O . ASP A 1 85 ? -2.244 -4.092 8.911 1.00 69.50 85 ASP A O 1
ATOM 705 N N . HIS A 1 86 ? -2.741 -2.684 10.587 1.00 72.31 86 HIS A N 1
ATOM 706 C CA . HIS A 1 86 ? -3.959 -3.348 11.074 1.00 72.31 86 HIS A CA 1
ATOM 707 C C . HIS A 1 86 ? -5.145 -2.386 11.218 1.00 72.31 86 HIS A C 1
ATOM 709 O O . HIS A 1 86 ? -6.117 -2.684 11.912 1.00 72.31 86 HIS A O 1
ATOM 715 N N . TRP A 1 87 ? -5.062 -1.188 10.631 1.00 76.62 87 TRP A N 1
ATOM 716 C CA . TRP A 1 87 ? -6.004 -0.105 10.918 1.00 76.62 87 TRP A CA 1
ATOM 717 C C . TRP A 1 87 ? -7.466 -0.493 10.676 1.00 76.62 87 TRP A C 1
ATOM 719 O O . TRP A 1 87 ? -8.347 -0.079 11.427 1.00 76.62 87 TRP A O 1
ATOM 729 N N . LEU A 1 88 ? -7.743 -1.285 9.638 1.00 78.38 88 LEU A N 1
ATOM 730 C CA . LEU A 1 88 ? -9.109 -1.670 9.290 1.00 78.38 88 LEU A CA 1
ATOM 731 C C . LEU A 1 88 ? -9.631 -2.744 10.244 1.00 78.38 88 LEU A C 1
ATOM 733 O O . LEU A 1 88 ? -10.791 -2.665 10.650 1.00 78.38 88 LEU A O 1
ATOM 737 N N . THR A 1 89 ? -8.778 -3.692 10.630 1.00 82.19 89 THR A N 1
ATOM 738 C CA . THR A 1 89 ? -9.077 -4.679 11.673 1.00 82.19 89 THR A CA 1
ATOM 739 C C . THR A 1 89 ? -9.347 -3.985 13.008 1.00 82.19 89 THR A C 1
ATOM 741 O O . THR A 1 89 ? -10.422 -4.160 13.578 1.00 82.19 89 THR A O 1
ATOM 744 N N . THR A 1 90 ? -8.444 -3.112 13.465 1.00 83.06 90 THR A N 1
ATOM 745 C CA . THR A 1 90 ? -8.588 -2.392 14.740 1.00 83.06 90 THR A CA 1
ATOM 746 C C . THR A 1 90 ? -9.838 -1.514 14.770 1.00 83.06 90 THR A C 1
ATOM 748 O O . THR A 1 90 ? -10.545 -1.484 15.775 1.00 83.06 90 THR A O 1
ATOM 751 N N . LEU A 1 91 ? -10.154 -0.809 13.678 1.00 85.44 91 LEU A N 1
ATOM 752 C CA . LEU A 1 91 ? -11.388 -0.024 13.601 1.00 85.44 91 LEU A CA 1
ATOM 753 C C . LEU A 1 91 ? -12.641 -0.901 13.691 1.00 85.44 91 LEU A C 1
ATOM 755 O O . LEU A 1 91 ? -13.578 -0.527 14.393 1.00 85.44 91 LEU A O 1
ATOM 759 N N . GLY A 1 92 ? -12.655 -2.055 13.021 1.00 85.56 92 GLY A N 1
ATOM 760 C CA . GLY A 1 92 ? -13.782 -2.987 13.089 1.00 85.56 92 GLY A CA 1
ATOM 761 C C . GLY A 1 92 ? -13.974 -3.581 14.487 1.00 85.56 92 GLY A C 1
ATOM 762 O O . GLY A 1 92 ? -15.101 -3.701 14.964 1.00 85.56 92 GLY A O 1
ATOM 763 N N . GLU A 1 93 ? -12.881 -3.903 15.179 1.00 87.69 93 GLU A N 1
ATOM 764 C CA . GLU A 1 93 ? -12.921 -4.378 16.567 1.00 87.69 93 GLU A CA 1
ATOM 765 C C . GLU A 1 93 ? -13.460 -3.309 17.523 1.00 87.69 93 GLU A C 1
ATOM 767 O O . GLU A 1 93 ? -14.322 -3.600 18.354 1.00 87.69 93 GLU A O 1
ATOM 772 N N . LEU A 1 94 ? -13.001 -2.062 17.381 1.00 89.75 94 LEU A N 1
ATOM 773 C CA . LEU A 1 94 ? -13.482 -0.938 18.186 1.00 89.75 94 LEU A CA 1
ATOM 774 C C . LEU A 1 94 ? -14.958 -0.630 17.924 1.00 89.75 94 LEU A C 1
ATOM 776 O O . LEU A 1 94 ? -15.703 -0.373 18.868 1.00 89.75 94 LEU A O 1
ATOM 780 N N . GLU A 1 95 ? -15.394 -0.675 16.666 1.00 92.81 95 GLU A N 1
ATOM 781 C CA . GLU A 1 95 ? -16.801 -0.509 16.303 1.00 92.81 95 GLU A CA 1
ATOM 782 C C . GLU A 1 95 ? -17.666 -1.595 16.948 1.00 92.81 95 GLU A C 1
ATOM 784 O O . GLU A 1 95 ? -18.711 -1.293 17.529 1.00 92.81 95 GLU A O 1
ATOM 789 N N . LYS A 1 96 ? -17.222 -2.853 16.897 1.00 92.94 96 LYS A N 1
ATOM 790 C CA . LYS A 1 96 ? -17.932 -3.965 17.530 1.00 92.94 96 LYS A CA 1
ATOM 791 C C . LYS A 1 96 ? -18.021 -3.785 19.048 1.00 92.94 96 LYS A C 1
ATOM 793 O O . LYS A 1 96 ? -19.110 -3.890 19.605 1.00 92.94 96 LYS A O 1
ATOM 798 N N . ALA A 1 97 ? -16.910 -3.444 19.700 1.00 92.19 97 ALA A N 1
ATOM 799 C CA . ALA A 1 97 ? -16.880 -3.196 21.140 1.00 92.19 97 ALA A CA 1
ATOM 800 C C . ALA A 1 97 ? -17.795 -2.027 21.549 1.00 92.19 97 ALA A C 1
ATOM 802 O O . ALA A 1 97 ? -18.471 -2.092 22.575 1.00 92.19 97 ALA A O 1
ATOM 803 N N . ALA A 1 98 ? -17.859 -0.963 20.741 1.00 94.56 98 ALA A N 1
ATOM 804 C CA . ALA A 1 98 ? -18.763 0.158 20.985 1.00 94.56 98 ALA A CA 1
ATOM 805 C C . ALA A 1 98 ? -20.241 -0.265 20.918 1.00 94.56 98 ALA A C 1
ATOM 807 O O . ALA A 1 98 ? -21.018 0.128 21.788 1.00 94.56 98 ALA A O 1
ATOM 808 N N . HIS A 1 99 ? -20.623 -1.093 19.940 1.00 96.19 99 HIS A N 1
ATOM 809 C CA . HIS A 1 99 ? -21.986 -1.630 19.844 1.00 96.19 99 HIS A CA 1
ATOM 810 C C . HIS A 1 99 ? -22.349 -2.510 21.048 1.00 96.19 99 HIS A C 1
ATOM 812 O O . HIS A 1 99 ? -23.422 -2.336 21.622 1.00 96.19 99 HIS A O 1
ATOM 818 N N . GLU A 1 100 ? -21.443 -3.392 21.481 1.00 95.00 100 GLU A N 1
ATOM 819 C CA . GLU A 1 100 ? -21.654 -4.247 22.660 1.00 95.00 100 GLU A CA 1
ATOM 820 C C . GLU A 1 100 ? -21.859 -3.419 23.942 1.00 95.00 100 GLU A C 1
ATOM 822 O O . GLU A 1 100 ? -22.716 -3.736 24.769 1.00 95.00 100 GLU A O 1
ATOM 827 N N . LEU A 1 101 ? -21.109 -2.324 24.112 1.00 95.69 101 LEU A N 1
ATOM 828 C CA . LEU A 1 101 ? -21.276 -1.421 25.255 1.00 95.69 101 LEU A CA 1
ATOM 829 C C . LEU A 1 101 ? -22.625 -0.694 25.233 1.00 95.69 101 LEU A C 1
ATOM 831 O O . LEU A 1 101 ? -23.252 -0.547 26.284 1.00 95.69 101 LEU A O 1
ATOM 835 N N . ILE A 1 102 ? -23.077 -0.245 24.060 1.00 95.69 102 ILE A N 1
ATOM 836 C CA . ILE A 1 102 ? -24.388 0.402 23.904 1.00 95.69 102 ILE A CA 1
ATOM 837 C C . ILE A 1 102 ? -25.501 -0.575 24.295 1.00 95.69 102 ILE A C 1
ATOM 839 O O . ILE A 1 102 ? -26.340 -0.230 25.127 1.00 95.69 102 ILE A O 1
ATOM 843 N N . GLU A 1 103 ? -25.456 -1.809 23.792 1.00 95.62 103 GLU A N 1
ATOM 844 C CA . GLU A 1 103 ? -26.442 -2.852 24.105 1.00 95.62 103 GLU A CA 1
ATOM 845 C C . GLU A 1 103 ? -26.508 -3.153 25.615 1.00 95.62 103 GLU A C 1
ATOM 847 O O . GLU A 1 103 ? -27.591 -3.264 26.201 1.00 95.62 103 GLU A O 1
ATOM 852 N N . GLN A 1 104 ? -25.355 -3.222 26.290 1.00 93.69 104 GLN A N 1
ATOM 853 C CA . GLN A 1 104 ? -25.299 -3.425 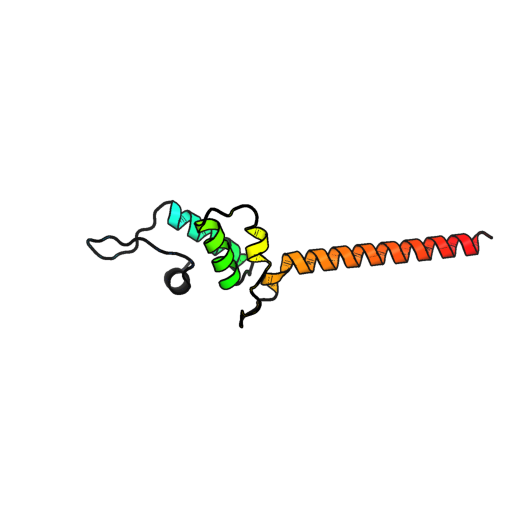27.743 1.00 93.69 104 GLN A CA 1
ATOM 854 C C . GLN A 1 104 ? -25.915 -2.256 28.525 1.00 93.69 104 GLN A C 1
ATOM 856 O O . GLN A 1 104 ? -26.613 -2.475 29.526 1.00 93.69 104 GLN A O 1
ATOM 861 N N . ILE A 1 105 ? -25.672 -1.017 28.087 1.00 94.88 105 ILE A N 1
ATOM 862 C CA . ILE A 1 105 ? -26.249 0.182 28.708 1.00 94.88 105 ILE A CA 1
ATOM 863 C C . ILE A 1 105 ? -27.769 0.184 28.532 1.00 94.88 105 ILE A C 1
ATOM 865 O O . ILE A 1 105 ? -28.485 0.362 29.519 1.00 94.88 105 ILE A O 1
ATOM 869 N N . GLU A 1 106 ? -28.265 -0.069 27.321 1.00 95.25 106 GLU A N 1
ATOM 870 C CA . GLU A 1 106 ? -29.701 -0.140 27.026 1.00 95.25 106 GLU A CA 1
ATOM 871 C C . GLU A 1 106 ? -30.390 -1.215 27.869 1.00 95.25 106 GLU A C 1
ATOM 873 O O . GLU A 1 106 ? -31.358 -0.921 28.572 1.00 95.25 106 GLU A O 1
ATOM 878 N N . THR A 1 107 ? -29.821 -2.421 27.921 1.00 94.25 107 THR A N 1
ATOM 879 C CA . THR A 1 107 ? -30.338 -3.526 28.744 1.00 94.25 107 THR A CA 1
ATOM 880 C C . THR A 1 107 ? -30.418 -3.142 30.224 1.00 94.25 107 THR A C 1
ATOM 882 O O . THR A 1 107 ? -31.400 -3.433 30.914 1.00 94.25 107 THR A O 1
ATOM 885 N N . THR A 1 108 ? -29.394 -2.452 30.733 1.00 92.31 108 THR A N 1
ATOM 886 C CA . THR A 1 108 ? -29.351 -2.013 32.134 1.00 92.31 108 THR A CA 1
ATOM 887 C C . THR A 1 108 ? -30.388 -0.925 32.424 1.00 92.31 108 THR A C 1
ATOM 889 O O . THR A 1 108 ? -30.992 -0.933 33.500 1.00 92.31 108 THR A O 1
ATOM 892 N N . LEU A 1 109 ? -30.622 -0.008 31.480 1.00 91.00 109 LEU A N 1
ATOM 893 C CA . LEU A 1 109 ? -31.647 1.033 31.587 1.00 91.00 109 LEU A CA 1
ATOM 894 C C . LEU A 1 109 ? -33.059 0.437 31.560 1.00 91.00 109 LEU A C 1
ATOM 896 O O . LEU A 1 109 ? -33.868 0.773 32.426 1.00 91.00 109 LEU A O 1
ATOM 900 N N . THR A 1 110 ? -33.341 -0.490 30.639 1.00 91.00 110 THR A N 1
ATOM 901 C CA . THR A 1 110 ? -34.643 -1.171 30.556 1.00 91.00 110 THR A CA 1
ATOM 902 C C . THR A 1 110 ? -34.937 -1.969 31.825 1.00 91.00 110 THR A C 1
ATOM 904 O O . THR A 1 110 ? -36.048 -1.895 32.353 1.00 91.00 110 THR A O 1
ATOM 907 N N . ARG A 1 111 ? -33.934 -2.669 32.379 1.00 87.38 111 ARG A N 1
ATOM 908 C CA . ARG A 1 111 ? -34.082 -3.392 33.651 1.00 87.38 111 ARG A CA 1
ATOM 909 C C . ARG A 1 111 ? -34.445 -2.449 34.803 1.00 87.38 111 ARG A C 1
ATOM 911 O O . ARG A 1 111 ? -35.401 -2.725 35.521 1.00 87.38 111 ARG A O 1
ATOM 918 N N . ARG A 1 112 ? -33.751 -1.315 34.950 1.00 82.19 112 ARG A N 1
ATOM 919 C CA . ARG A 1 112 ? -34.051 -0.332 36.011 1.00 82.19 112 ARG A CA 1
ATOM 920 C C . ARG A 1 112 ? -35.449 0.279 35.881 1.00 82.19 112 ARG A C 1
ATOM 922 O O . ARG A 1 112 ? -36.148 0.390 36.877 1.00 82.19 112 ARG A O 1
ATOM 929 N N . GLN A 1 113 ? -35.894 0.600 34.667 1.00 76.75 113 GLN A N 1
ATOM 930 C CA . GLN A 1 113 ? -37.243 1.141 34.442 1.00 76.75 113 GLN A CA 1
ATOM 931 C C . GLN A 1 113 ? -38.354 0.131 34.774 1.00 76.75 113 GLN A C 1
ATOM 933 O O . GLN A 1 113 ? -39.417 0.521 35.259 1.00 76.75 113 GLN A O 1
ATOM 938 N N . SER A 1 114 ? -38.108 -1.166 34.549 1.00 70.94 114 SER A N 1
ATOM 939 C CA . SER A 1 114 ? -39.038 -2.231 34.946 1.00 70.94 114 SER A CA 1
ATOM 940 C C . SER A 1 114 ? -39.089 -2.457 36.462 1.00 70.94 114 SER A C 1
ATOM 942 O O . SER A 1 114 ? -40.142 -2.810 36.984 1.00 70.94 114 SER A O 1
ATOM 944 N N . GLU A 1 115 ? -37.980 -2.207 37.167 1.00 72.44 115 GLU A N 1
ATOM 945 C CA . GLU A 1 115 ? -37.887 -2.276 38.633 1.00 72.44 115 GLU A CA 1
ATOM 946 C C . GLU A 1 115 ? -38.543 -1.058 39.315 1.00 72.44 115 GLU A C 1
ATOM 948 O O . GLU A 1 115 ? -39.054 -1.192 40.417 1.00 72.44 115 GLU A O 1
ATOM 953 N N . GLU A 1 116 ? -38.568 0.115 38.669 1.00 68.06 116 GLU A N 1
ATOM 954 C CA . GLU A 1 116 ? -39.211 1.338 39.192 1.00 68.06 116 GLU A CA 1
ATOM 955 C C . GLU A 1 116 ? -40.724 1.425 38.901 1.00 68.06 116 GLU A C 1
ATOM 957 O O . GLU A 1 116 ? -41.425 2.220 39.526 1.00 68.06 116 GLU A O 1
ATOM 962 N N . SER A 1 117 ? -41.236 0.626 37.957 1.00 59.44 117 SER A N 1
ATOM 963 C CA . SER A 1 117 ? -42.657 0.620 37.555 1.00 59.44 117 SER A CA 1
ATOM 964 C C . SER A 1 117 ? -43.501 -0.470 38.239 1.00 59.44 117 SER A C 1
ATOM 966 O O . SER A 1 117 ? -44.678 -0.614 37.903 1.00 59.44 117 SER A O 1
ATOM 968 N N . ASN A 1 118 ? -42.912 -1.244 39.156 1.00 50.22 118 ASN A N 1
ATOM 969 C CA . ASN A 1 118 ? -43.524 -2.375 39.865 1.00 50.22 118 ASN A CA 1
ATOM 970 C C . ASN A 1 118 ? -43.455 -2.153 41.381 1.00 50.22 118 ASN A C 1
ATOM 972 O O . ASN A 1 118 ? -44.454 -2.454 42.069 1.00 50.22 118 ASN A O 1
#

Sequence (118 aa):
VSIDQLRNWERNNLLETPRDPSNGYRLYGPDEIGRLRVIRMLIRSRYSMMSILRMLNKLDRGETDQLRQALDTPESEEDALYVTDHWLTTLGELEKAAHELIEQIETTLTRRQSEESN

Radius of gyration: 23.01 Å; chains: 1; bounding box: 65×26×66 Å